Protein AF-A0A529FWL8-F1 (afdb_monomer)

Foldseek 3Di:
DPPDDDDDPVSVVVVVVVCVVVVVVPDDPDDDDDPVVVCPPPPPCPDDD

Mean predicted aligned error: 11.99 Å

Sequence (49 aa):
MIAAFPNTPAEIAELLAFYASAGVDEALEDAPINRFADVQPKQAERAQA

pLDDT: mean 80.1, std 16.21, range [39.59, 95.62]

Structure (mmCIF, N/CA/C/O backbone):
data_AF-A0A529FWL8-F1
#
_entry.id   AF-A0A529FWL8-F1
#
loop_
_atom_site.group_PDB
_atom_site.id
_atom_site.type_symbol
_atom_site.label_atom_id
_atom_site.label_alt_id
_atom_site.label_comp_id
_atom_site.label_asym_id
_atom_site.label_entity_id
_atom_site.label_seq_id
_atom_site.pdbx_PDB_ins_code
_atom_site.Cartn_x
_atom_site.Cartn_y
_atom_site.Cartn_z
_atom_site.occupancy
_atom_site.B_iso_or_equiv
_atom_site.auth_seq_id
_atom_site.auth_comp_id
_atom_sit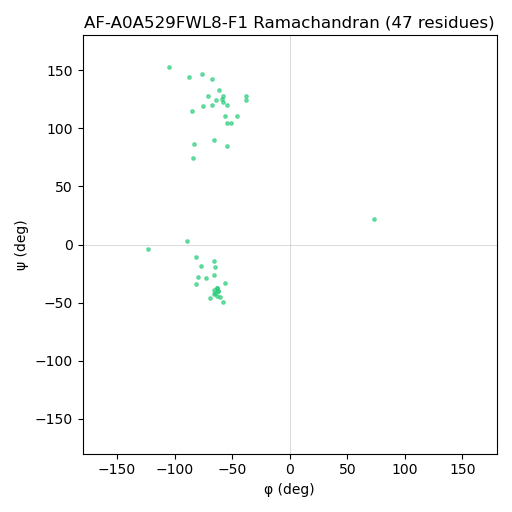e.auth_asym_id
_atom_site.auth_atom_id
_atom_site.pdbx_PDB_model_num
ATOM 1 N N . MET A 1 1 ? 20.247 -5.027 7.902 1.00 39.59 1 MET A N 1
ATOM 2 C CA . MET A 1 1 ? 20.383 -4.967 6.434 1.00 39.59 1 MET A CA 1
ATOM 3 C C . MET A 1 1 ? 19.452 -3.863 5.960 1.00 39.59 1 MET A C 1
ATOM 5 O O . MET A 1 1 ? 18.249 -4.032 6.076 1.00 39.59 1 MET A O 1
ATOM 9 N N . ILE A 1 2 ? 19.987 -2.691 5.598 1.00 48.03 2 ILE A N 1
ATOM 10 C CA . ILE A 1 2 ? 19.179 -1.601 5.027 1.00 48.03 2 ILE A CA 1
ATOM 11 C C . ILE A 1 2 ? 18.896 -2.021 3.587 1.00 48.03 2 ILE A C 1
ATOM 13 O O . ILE A 1 2 ? 19.846 -2.273 2.847 1.00 48.03 2 ILE A O 1
ATOM 17 N N . ALA A 1 3 ? 17.625 -2.185 3.221 1.00 61.09 3 ALA A N 1
ATOM 18 C CA . ALA A 1 3 ? 17.262 -2.439 1.834 1.00 61.09 3 ALA A CA 1
ATOM 19 C C . ALA A 1 3 ? 17.800 -1.277 0.988 1.00 61.09 3 ALA A C 1
ATOM 21 O O . ALA A 1 3 ? 17.522 -0.114 1.287 1.00 61.09 3 ALA A O 1
ATOM 22 N N . ALA A 1 4 ? 18.628 -1.583 -0.012 1.00 66.44 4 ALA A N 1
ATOM 23 C CA . ALA A 1 4 ? 19.037 -0.589 -0.989 1.00 66.44 4 ALA A CA 1
ATOM 24 C C . ALA A 1 4 ? 17.765 -0.060 -1.662 1.00 66.44 4 ALA A C 1
ATOM 26 O O . ALA A 1 4 ? 16.946 -0.849 -2.133 1.00 66.44 4 ALA A O 1
ATOM 27 N N . PHE A 1 5 ? 17.570 1.258 -1.642 1.00 72.62 5 PHE A N 1
ATOM 28 C CA . PHE A 1 5 ? 16.455 1.861 -2.360 1.00 72.62 5 PHE A CA 1
ATOM 29 C C . PHE A 1 5 ? 16.614 1.558 -3.858 1.00 72.62 5 PHE A C 1
ATOM 31 O O . PHE A 1 5 ? 17.725 1.722 -4.374 1.00 72.62 5 PHE A O 1
ATOM 38 N N . PRO A 1 6 ? 15.549 1.107 -4.545 1.00 82.19 6 PRO A N 1
ATOM 39 C CA . PRO A 1 6 ? 15.603 0.851 -5.977 1.00 82.19 6 PRO A CA 1
ATOM 40 C C . PRO A 1 6 ? 15.861 2.169 -6.709 1.00 82.19 6 PRO A C 1
ATOM 42 O O . PRO A 1 6 ? 15.133 3.142 -6.518 1.00 82.19 6 PRO A O 1
ATOM 45 N N . ASN A 1 7 ? 16.915 2.208 -7.522 1.00 88.31 7 ASN A N 1
ATOM 46 C CA . ASN A 1 7 ? 17.395 3.435 -8.171 1.00 88.31 7 ASN A CA 1
ATOM 47 C C . ASN A 1 7 ? 17.441 3.317 -9.698 1.00 88.31 7 ASN A C 1
ATOM 49 O O . ASN A 1 7 ? 17.760 4.291 -10.380 1.00 88.31 7 ASN A O 1
ATOM 53 N N . THR A 1 8 ? 17.126 2.143 -10.250 1.00 93.50 8 THR A N 1
ATOM 54 C CA . THR A 1 8 ? 16.982 1.955 -11.696 1.00 93.50 8 THR A CA 1
ATOM 55 C C . THR A 1 8 ? 15.507 1.839 -12.096 1.00 93.50 8 THR A C 1
ATOM 57 O O . THR A 1 8 ? 14.686 1.368 -11.307 1.00 93.50 8 THR A O 1
ATOM 60 N N . PRO A 1 9 ? 15.138 2.206 -13.338 1.00 95.38 9 PRO A N 1
ATOM 61 C CA . PRO A 1 9 ? 13.761 2.054 -13.811 1.00 95.38 9 PRO A CA 1
ATOM 62 C C . PRO A 1 9 ? 13.223 0.617 -13.721 1.00 95.38 9 PRO A C 1
ATOM 64 O O . PRO A 1 9 ? 12.039 0.430 -13.462 1.00 95.38 9 PRO A O 1
ATOM 67 N N . ALA A 1 10 ? 14.082 -0.391 -13.909 1.00 95.62 10 ALA A N 1
ATOM 68 C CA . ALA A 1 10 ? 13.693 -1.798 -13.829 1.00 95.62 10 ALA A CA 1
ATOM 69 C C . ALA A 1 10 ? 13.352 -2.221 -12.392 1.00 95.62 10 ALA A C 1
ATOM 71 O O . ALA A 1 10 ? 12.304 -2.816 -12.163 1.00 95.62 10 ALA A O 1
ATOM 72 N N . GLU A 1 11 ? 14.192 -1.852 -11.424 1.00 93.69 11 GLU A N 1
ATOM 73 C CA . GLU A 1 11 ? 13.949 -2.134 -10.003 1.00 93.69 11 GLU A CA 1
ATOM 74 C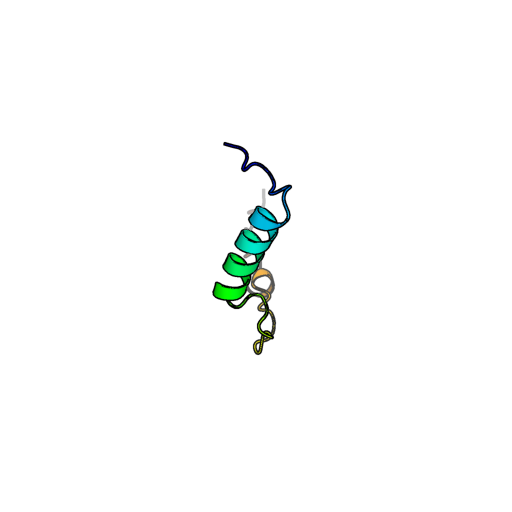 C . GLU A 1 11 ? 12.688 -1.421 -9.493 1.00 93.69 11 GLU A C 1
ATOM 76 O O . GLU A 1 11 ? 11.920 -1.974 -8.709 1.00 93.69 11 GLU A O 1
ATOM 81 N N . ILE A 1 12 ? 12.444 -0.193 -9.963 1.00 94.00 12 ILE A N 1
ATOM 82 C CA . ILE A 1 12 ? 11.224 0.551 -9.632 1.00 94.00 12 ILE A CA 1
ATOM 83 C C . ILE A 1 12 ? 9.996 -0.149 -10.228 1.00 94.00 12 ILE A C 1
ATOM 85 O O . ILE A 1 12 ? 8.986 -0.284 -9.543 1.00 94.00 12 ILE A O 1
ATOM 89 N N . ALA A 1 13 ? 10.068 -0.625 -11.475 1.00 94.50 13 ALA A N 1
ATOM 90 C CA . ALA A 1 13 ? 8.966 -1.353 -12.102 1.00 94.50 13 ALA A CA 1
ATOM 91 C C . ALA A 1 13 ? 8.635 -2.658 -11.360 1.00 94.50 13 ALA A C 1
ATOM 93 O O . ALA A 1 13 ? 7.461 -2.968 -11.173 1.00 94.50 13 ALA A O 1
ATOM 94 N N . GLU 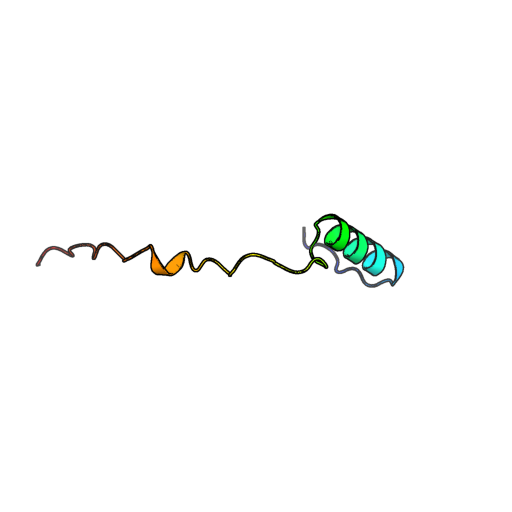A 1 14 ? 9.649 -3.389 -10.894 1.00 94.19 14 GLU A N 1
ATOM 95 C CA . GLU A 1 14 ? 9.465 -4.592 -10.077 1.00 94.19 14 GLU A CA 1
ATOM 96 C C . GLU A 1 14 ? 8.788 -4.269 -8.740 1.00 94.19 14 GLU A C 1
ATOM 98 O O . GLU A 1 14 ? 7.826 -4.936 -8.355 1.00 94.19 1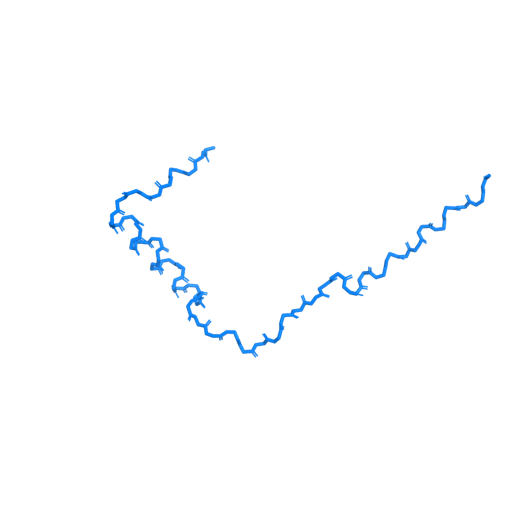4 GLU A O 1
ATOM 103 N N . LEU A 1 15 ? 9.223 -3.197 -8.069 1.00 93.12 15 LEU A N 1
ATOM 104 C CA . LEU A 1 15 ? 8.597 -2.734 -6.833 1.00 93.12 15 LEU A CA 1
ATOM 105 C C . LEU A 1 15 ? 7.12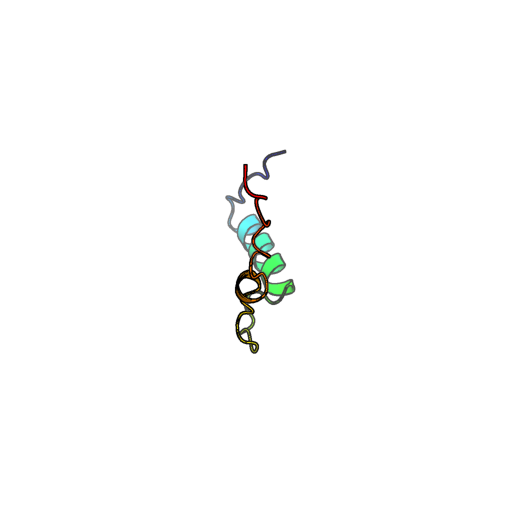2 -2.360 -7.048 1.00 93.12 15 LEU A C 1
ATOM 107 O O . LEU A 1 15 ? 6.261 -2.738 -6.254 1.00 93.12 15 LEU A O 1
ATOM 111 N N . LEU A 1 16 ? 6.817 -1.632 -8.124 1.00 93.44 16 LEU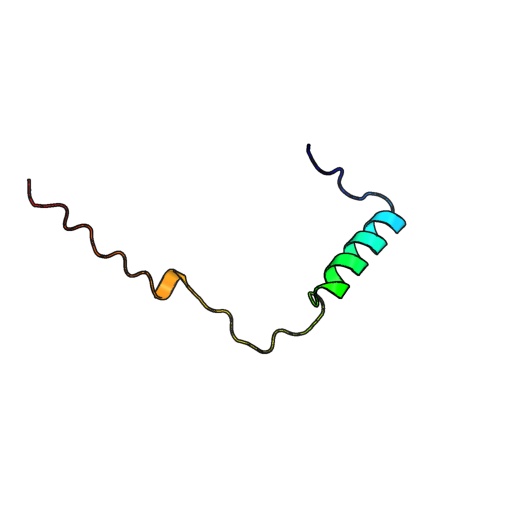 A N 1
ATOM 112 C CA . LEU A 1 16 ? 5.445 -1.250 -8.459 1.00 93.44 16 LEU A CA 1
ATOM 113 C C . LEU A 1 16 ? 4.581 -2.472 -8.793 1.00 93.44 16 LEU A C 1
ATOM 115 O O . LEU A 1 16 ? 3.450 -2.554 -8.320 1.00 93.44 16 LEU A O 1
ATOM 119 N N . ALA A 1 17 ? 5.112 -3.440 -9.546 1.00 95.25 17 ALA A N 1
ATOM 120 C CA . ALA A 1 17 ? 4.410 -4.682 -9.862 1.00 95.25 17 ALA A CA 1
ATOM 121 C C . ALA A 1 17 ? 4.098 -5.503 -8.600 1.00 95.25 17 ALA A C 1
ATOM 1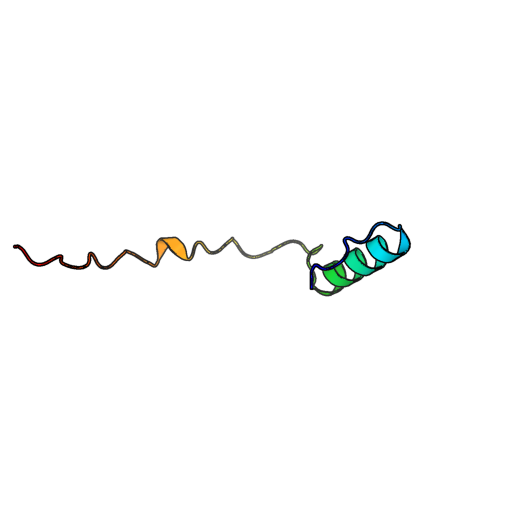23 O O . ALA A 1 17 ? 2.996 -6.032 -8.466 1.00 95.25 17 ALA A O 1
ATOM 124 N N . PHE A 1 18 ? 5.036 -5.563 -7.649 1.00 95.12 18 PHE A N 1
ATOM 125 C CA . PHE A 1 18 ? 4.812 -6.188 -6.348 1.00 95.12 18 PHE A CA 1
ATOM 126 C C . PHE A 1 18 ? 3.638 -5.537 -5.600 1.00 95.12 18 PHE A C 1
ATOM 128 O O . PHE A 1 18 ? 2.730 -6.242 -5.161 1.00 95.12 18 PHE A O 1
ATOM 135 N N . TYR A 1 19 ? 3.600 -4.205 -5.495 1.00 94.75 19 TYR A N 1
ATOM 136 C CA . TYR A 1 19 ? 2.494 -3.514 -4.819 1.00 94.75 19 TYR A CA 1
ATOM 137 C C . TYR A 1 19 ? 1.152 -3.656 -5.543 1.00 94.75 19 TYR A C 1
ATOM 139 O O . TYR A 1 19 ? 0.138 -3.870 -4.882 1.00 94.75 19 TYR A O 1
ATOM 147 N N . ALA A 1 20 ? 1.140 -3.600 -6.876 1.00 94.94 20 ALA A N 1
ATOM 148 C CA . ALA A 1 20 ? -0.076 -3.825 -7.655 1.00 94.94 20 ALA A CA 1
ATOM 149 C C . ALA A 1 20 ? -0.616 -5.254 -7.458 1.00 94.94 20 ALA A C 1
ATOM 151 O O . ALA A 1 20 ? -1.811 -5.460 -7.295 1.00 94.94 20 ALA A O 1
ATOM 152 N N . SER A 1 21 ? 0.263 -6.260 -7.353 1.00 93.31 21 SER A N 1
ATOM 153 C CA . SER A 1 21 ? -0.160 -7.638 -7.043 1.00 93.31 21 SER A CA 1
ATOM 154 C C . SER A 1 21 ? -0.787 -7.804 -5.654 1.00 93.31 21 SER A C 1
ATOM 156 O O . SER A 1 21 ? -1.496 -8.778 -5.412 1.00 93.31 21 SER A O 1
ATOM 158 N N . ALA A 1 22 ? -0.534 -6.859 -4.744 1.00 93.31 22 ALA A N 1
ATOM 159 C CA . ALA A 1 22 ? -1.174 -6.796 -3.436 1.00 93.31 22 ALA A CA 1
ATOM 160 C C . ALA A 1 22 ? -2.486 -5.983 -3.456 1.00 93.31 22 ALA A C 1
ATOM 162 O O . ALA A 1 22 ? -3.082 -5.796 -2.396 1.00 93.31 22 ALA A O 1
ATOM 163 N N . GLY A 1 23 ? -2.914 -5.490 -4.625 1.00 91.06 23 GLY A N 1
ATOM 164 C CA . GLY A 1 23 ? -4.126 -4.689 -4.804 1.00 91.06 23 GLY A CA 1
ATOM 165 C C . GLY A 1 23 ? -4.005 -3.264 -4.262 1.00 91.06 23 GLY A C 1
ATOM 166 O O . GLY A 1 23 ? -5.006 -2.641 -3.932 1.00 91.06 23 GLY A O 1
ATOM 167 N N . VAL A 1 24 ? -2.786 -2.729 -4.110 1.00 90.50 24 VAL A N 1
ATOM 168 C CA . VAL A 1 24 ? -2.575 -1.366 -3.575 1.00 90.50 24 VAL A CA 1
ATOM 169 C C . VAL A 1 24 ? -3.125 -0.286 -4.513 1.00 90.50 24 VAL A C 1
ATOM 171 O O . VAL A 1 24 ? -3.461 0.809 -4.065 1.00 90.50 24 VAL A O 1
ATOM 174 N N . ASP A 1 25 ? -3.199 -0.578 -5.808 1.00 90.44 25 ASP A N 1
ATOM 175 C CA . ASP A 1 25 ? -3.794 0.275 -6.834 1.00 90.44 25 ASP A CA 1
ATOM 176 C C . ASP A 1 25 ? -5.325 0.161 -6.911 1.00 90.44 25 ASP A C 1
ATOM 178 O O . ASP A 1 25 ? -5.967 0.988 -7.563 1.00 90.44 25 ASP A O 1
ATOM 182 N N . GLU A 1 26 ? -5.920 -0.819 -6.229 1.00 91.62 26 GLU A N 1
ATOM 183 C CA . GLU A 1 26 ? -7.366 -0.994 -6.180 1.00 91.62 26 GLU A CA 1
ATOM 184 C C . GLU A 1 26 ? -8.020 0.034 -5.245 1.00 91.62 26 GLU A C 1
ATOM 186 O O . GLU A 1 26 ? -7.465 0.467 -4.229 1.00 91.62 26 GLU A O 1
ATOM 191 N N . ALA A 1 27 ? -9.238 0.452 -5.594 1.00 89.75 27 ALA A N 1
ATOM 192 C CA . ALA A 1 27 ? -9.998 1.376 -4.767 1.00 89.75 27 ALA A CA 1
ATOM 193 C C . ALA A 1 27 ? -10.481 0.672 -3.491 1.00 89.75 27 ALA A C 1
ATOM 195 O O . ALA A 1 27 ? -11.134 -0.367 -3.558 1.00 89.75 27 ALA A O 1
ATOM 196 N N . LEU A 1 28 ? -10.209 1.271 -2.329 1.00 89.62 28 LEU A N 1
ATOM 197 C CA . LEU A 1 28 ? -10.756 0.792 -1.061 1.00 89.62 28 LEU A CA 1
ATOM 198 C C . LEU A 1 28 ? -12.277 1.000 -1.038 1.00 89.62 28 LEU A C 1
ATOM 200 O O . LEU A 1 28 ? -12.750 2.135 -1.125 1.00 89.62 28 LEU A O 1
ATOM 204 N N . GLU A 1 29 ? -13.029 -0.091 -0.896 1.00 90.50 29 GLU A N 1
ATOM 205 C CA . GLU A 1 29 ? -14.493 -0.057 -0.760 1.00 90.50 29 GLU A CA 1
ATOM 206 C C . GLU A 1 29 ? -14.928 0.264 0.678 1.00 90.50 29 GLU A C 1
ATOM 208 O O . GLU A 1 29 ? -15.924 0.954 0.903 1.00 90.50 29 GLU A O 1
ATOM 213 N N . ASP A 1 30 ? -14.153 -0.205 1.656 1.00 90.44 30 ASP A N 1
ATOM 214 C CA . ASP A 1 30 ? -14.461 -0.060 3.073 1.00 90.44 30 ASP A CA 1
ATOM 215 C C . ASP A 1 30 ? -13.943 1.256 3.663 1.00 90.44 30 ASP A C 1
ATOM 217 O O . ASP A 1 30 ? -12.846 1.739 3.360 1.00 90.44 30 ASP A O 1
ATOM 221 N N . ALA A 1 31 ? -14.716 1.816 4.596 1.00 90.62 31 ALA A N 1
ATOM 222 C CA . ALA A 1 31 ? -14.290 2.981 5.356 1.00 90.62 31 ALA A CA 1
ATOM 223 C C . ALA A 1 31 ? -13.113 2.636 6.298 1.00 90.62 31 ALA A C 1
ATOM 225 O O . ALA A 1 31 ? -13.115 1.573 6.929 1.00 90.62 31 ALA A O 1
ATOM 226 N N . PRO A 1 32 ? -12.133 3.543 6.480 1.00 88.00 32 PRO A N 1
ATOM 227 C CA . PRO A 1 32 ? -11.028 3.321 7.405 1.00 88.00 32 PRO A CA 1
ATOM 228 C C . PRO A 1 32 ? -11.508 3.077 8.842 1.00 88.00 32 PRO A C 1
ATOM 230 O O . PRO A 1 32 ? -12.240 3.884 9.418 1.00 88.00 32 PRO A O 1
ATOM 233 N N . ILE A 1 33 ? -11.045 1.988 9.456 1.00 88.81 33 ILE A N 1
ATOM 234 C CA . ILE A 1 33 ? -11.375 1.653 10.845 1.00 88.81 33 ILE A CA 1
ATOM 235 C C . ILE A 1 33 ? -10.415 2.382 11.789 1.00 88.81 33 ILE A C 1
ATOM 237 O O . ILE A 1 33 ? -9.220 2.078 11.846 1.00 88.81 33 ILE A O 1
ATOM 241 N N . ASN A 1 34 ? -10.942 3.306 12.594 1.00 88.25 34 ASN A N 1
ATOM 242 C CA . ASN A 1 34 ? -10.176 3.960 13.652 1.00 88.25 34 ASN A CA 1
ATOM 243 C C . ASN A 1 34 ? -10.135 3.105 14.931 1.00 88.25 34 ASN A C 1
ATOM 245 O O . ASN A 1 34 ? -10.915 3.310 15.858 1.0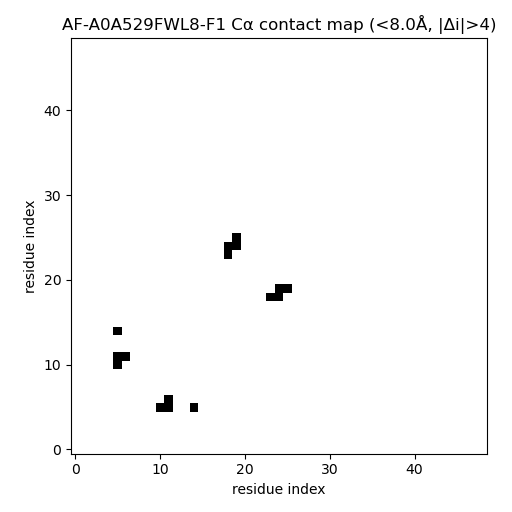0 88.25 34 ASN A O 1
ATOM 249 N N . ARG A 1 35 ? -9.168 2.186 15.017 1.00 85.00 35 ARG A N 1
ATOM 250 C CA . ARG A 1 35 ? -8.986 1.298 16.185 1.00 85.00 35 ARG A CA 1
ATOM 251 C C . ARG A 1 35 ? -8.592 2.022 17.480 1.00 85.00 35 ARG A C 1
ATOM 253 O O . ARG A 1 35 ? -8.666 1.429 18.550 1.00 85.00 35 ARG A O 1
ATOM 260 N N . PHE A 1 36 ? -8.170 3.286 17.410 1.00 83.69 36 PHE A N 1
ATOM 261 C CA . PHE A 1 36 ? -7.867 4.082 18.605 1.00 83.69 36 PHE A CA 1
ATOM 262 C C . PHE A 1 36 ? -9.128 4.591 19.309 1.00 83.69 36 PHE A C 1
ATOM 264 O O . PHE A 1 36 ? -9.055 4.948 20.480 1.00 83.69 36 PHE A O 1
ATOM 271 N N . ALA A 1 37 ? -10.275 4.615 18.623 1.00 82.81 37 ALA A N 1
ATOM 272 C CA . ALA A 1 37 ? -11.544 5.024 19.219 1.00 82.81 37 ALA A CA 1
ATOM 273 C C . ALA A 1 37 ? -12.111 3.971 20.192 1.00 82.81 37 ALA A C 1
ATOM 275 O O . ALA A 1 37 ? -12.780 4.332 21.158 1.00 82.81 37 ALA A O 1
ATOM 276 N N . ASP A 1 38 ? -11.808 2.688 19.972 1.00 68.94 38 ASP A N 1
ATOM 277 C CA . ASP A 1 38 ? -12.317 1.578 20.791 1.00 68.94 38 ASP A CA 1
ATOM 278 C C . ASP A 1 38 ? -11.547 1.403 22.102 1.00 68.94 38 ASP A C 1
ATOM 280 O O . ASP A 1 38 ? -12.084 0.935 23.110 1.00 68.94 38 ASP A O 1
ATOM 284 N N . VAL A 1 39 ? -10.274 1.798 22.113 1.00 68.62 39 VAL A N 1
ATOM 285 C CA . VAL A 1 39 ? -9.448 1.759 23.315 1.00 68.62 39 VAL A CA 1
ATOM 286 C C . VAL A 1 39 ? -9.717 3.033 24.104 1.00 68.62 39 VAL A C 1
ATOM 288 O O . VAL A 1 39 ? -8.881 3.932 24.165 1.00 68.62 39 VAL A O 1
ATOM 291 N N . GLN A 1 40 ? -10.880 3.111 24.760 1.00 64.25 40 GLN A N 1
ATOM 292 C CA . GLN A 1 40 ? -10.936 3.949 25.952 1.00 64.25 40 GLN A CA 1
ATOM 293 C C . GLN A 1 40 ? -9.811 3.445 26.859 1.00 64.25 40 GLN A C 1
ATOM 295 O O . GLN A 1 40 ? -9.816 2.255 27.206 1.00 64.25 40 GLN A O 1
ATOM 300 N N . PRO A 1 41 ? -8.823 4.281 27.231 1.00 64.38 41 PRO A N 1
ATOM 301 C CA . PRO A 1 41 ? -7.949 3.906 28.316 1.00 64.38 41 PRO A CA 1
ATOM 302 C C . PRO A 1 41 ? -8.898 3.650 29.481 1.00 64.38 41 PRO A C 1
ATOM 304 O O . PRO A 1 41 ? -9.540 4.582 29.966 1.00 64.38 41 PRO A O 1
ATOM 307 N N . LYS A 1 42 ? -9.039 2.383 29.901 1.00 63.09 42 LYS A N 1
ATOM 308 C CA . LYS A 1 42 ? -9.475 2.096 31.264 1.00 63.09 42 LYS A CA 1
ATOM 309 C C . LYS A 1 42 ? -8.517 2.934 32.070 1.00 63.09 42 LYS A C 1
ATOM 311 O O . LYS A 1 42 ? -7.324 2.624 32.063 1.00 63.09 42 LYS A O 1
ATOM 316 N N . GLN A 1 43 ? -9.002 4.064 32.588 1.00 60.19 43 GLN A N 1
ATOM 317 C CA . GLN A 1 43 ? -8.239 4.899 33.486 1.00 60.19 43 GLN A CA 1
ATOM 318 C C . GLN A 1 43 ? -7.660 3.890 34.453 1.00 60.19 43 GLN A C 1
ATOM 320 O O . GLN A 1 43 ? -8.411 3.190 35.133 1.00 60.19 43 GLN A O 1
ATOM 325 N N . ALA A 1 44 ? -6.342 3.690 34.383 1.00 57.78 44 ALA A N 1
ATOM 326 C CA . ALA A 1 44 ? -5.656 3.054 35.470 1.00 57.78 44 ALA A CA 1
ATOM 327 C C . ALA A 1 44 ? -6.068 3.946 36.626 1.00 57.78 44 ALA A C 1
ATOM 329 O O . ALA A 1 44 ? -5.693 5.121 36.657 1.00 57.78 44 ALA A O 1
ATOM 330 N N . GLU A 1 45 ? -6.982 3.428 37.440 1.00 59.16 45 GLU A N 1
ATOM 331 C CA . GLU A 1 45 ? -7.322 3.932 38.744 1.00 59.16 45 GLU A CA 1
ATOM 332 C C . GLU A 1 45 ? -5.970 3.962 39.444 1.00 59.16 45 GLU A C 1
ATOM 334 O O . GLU A 1 45 ? -5.506 2.975 40.012 1.00 59.16 45 GLU A O 1
ATOM 339 N N . ARG A 1 46 ? -5.232 5.062 39.240 1.00 61.38 46 ARG A N 1
ATOM 340 C CA . ARG A 1 46 ? -4.084 5.407 40.046 1.00 61.38 46 ARG A CA 1
ATOM 341 C C . ARG A 1 46 ? -4.731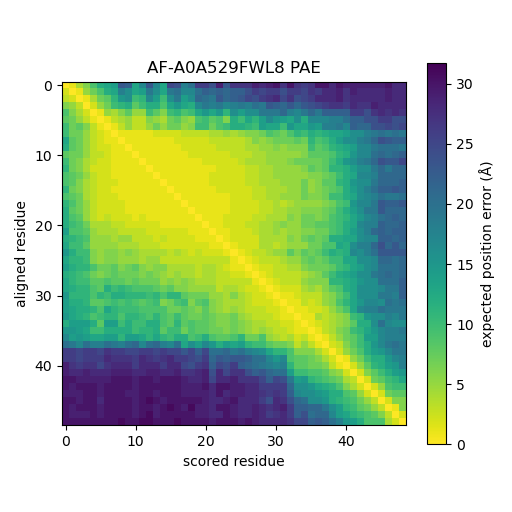 5.674 41.378 1.00 61.38 46 ARG A C 1
ATOM 343 O O . ARG A 1 46 ? -5.247 6.761 41.624 1.00 61.38 46 ARG A O 1
ATOM 350 N N . ALA A 1 47 ? -4.806 4.580 42.128 1.00 55.66 47 ALA A N 1
ATOM 351 C CA . ALA A 1 47 ? -5.185 4.526 43.505 1.00 55.66 47 ALA A CA 1
ATOM 352 C C . ALA A 1 47 ? -4.594 5.755 44.181 1.00 55.66 47 ALA A C 1
ATOM 354 O O . ALA A 1 47 ? -3.414 6.078 44.015 1.00 55.66 47 ALA A O 1
ATOM 355 N N . GLN A 1 48 ? -5.494 6.448 44.858 1.00 52.56 48 GLN A N 1
ATOM 356 C CA . GLN A 1 48 ? -5.212 7.506 45.800 1.00 52.56 48 GLN A CA 1
ATOM 357 C C . GLN A 1 48 ? -3.961 7.139 46.612 1.00 52.56 48 GLN A C 1
ATOM 359 O O . GLN A 1 48 ? -3.905 6.067 47.217 1.00 52.56 48 GLN A O 1
ATOM 364 N N . ALA A 1 49 ? -2.972 8.025 46.593 1.00 45.56 49 ALA A N 1
ATOM 365 C CA . ALA A 1 49 ? -1.892 8.095 47.564 1.00 45.56 49 ALA A CA 1
ATOM 366 C C . ALA A 1 49 ? -1.625 9.574 47.841 1.00 45.56 49 ALA A C 1
ATOM 368 O O . ALA A 1 49 ? -1.521 10.335 46.849 1.00 45.56 49 ALA A O 1
#

Solvent-accessible surface area (backbone atoms only — not comparable to full-atom values): 3449 Å² total; per-residue (Å²): 133,82,79,77,76,69,83,48,76,66,52,43,50,52,54,50,51,54,42,47,76,71,47,69,79,54,83,78,87,70,79,88,80,67,71,70,74,76,58,65,74,73,70,74,78,73,67,88,128

Secondary structure (DSSP, 8-state):
-PPPPP-SHHHHHHHHHHHHHTTTTSPP-SPP--TTTT-----------

Radius of gyration: 21.37 Å; Cα contacts (8 Å, |Δi|>4): 8; chains: 1; bounding box: 35×16×61 Å